Protein AF-A0A7W3SRY1-F1 (afdb_monomer_lite)

p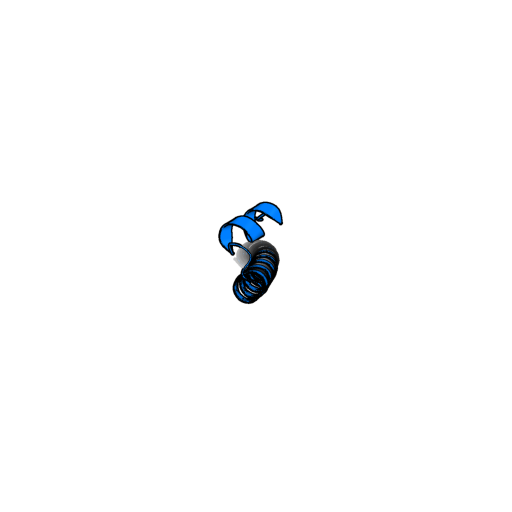LDDT: mean 92.06, std 7.63, range [61.31, 98.62]

Radius of gyration: 23.64 Å; chains: 1; bounding box: 46×19×63 Å

Secondary structure (DSSP, 8-state):
----HHHHHHHHTT-HHHHHHHHHHHHHHHHHHHHHHHHHHHHHHHHHHHHHHHHHHHHHHHHH-

Structure (mmCIF, N/CA/C/O backbone):
data_AF-A0A7W3SRY1-F1
#
_entry.id   AF-A0A7W3SRY1-F1
#
loop_
_atom_site.group_PDB
_atom_site.id
_atom_site.type_symbol
_atom_site.label_atom_id
_atom_site.label_alt_id
_atom_site.label_comp_id
_atom_site.label_asym_id
_atom_site.label_entity_id
_atom_site.label_seq_id
_atom_site.pdbx_PDB_ins_code
_atom_site.Cartn_x
_atom_site.Cartn_y
_atom_site.Cartn_z
_atom_site.occupancy
_atom_site.B_iso_or_equiv
_atom_site.auth_seq_id
_atom_site.auth_comp_id
_atom_site.auth_asym_id
_atom_site.auth_atom_id
_atom_site.pdbx_PDB_model_num
ATOM 1 N N . MET A 1 1 ? 6.869 9.725 -7.878 1.00 61.31 1 MET A N 1
ATOM 2 C CA . MET A 1 1 ? 7.882 10.213 -8.813 1.00 61.31 1 MET A CA 1
ATOM 3 C C . MET A 1 1 ? 7.544 9.551 -10.118 1.00 61.31 1 MET A C 1
ATOM 5 O O . MET A 1 1 ? 7.606 8.333 -10.194 1.00 61.31 1 MET A O 1
ATOM 9 N N . GLU A 1 2 ? 7.031 10.334 -11.050 1.00 77.06 2 GLU A N 1
ATOM 10 C CA . GLU A 1 2 ? 6.838 9.896 -12.426 1.00 77.06 2 GLU A CA 1
ATOM 11 C C . GLU A 1 2 ? 7.921 10.582 -13.249 1.00 77.06 2 GLU A C 1
ATOM 13 O O . GLU A 1 2 ? 8.270 11.729 -12.963 1.00 77.06 2 GLU A O 1
ATOM 18 N N . PHE A 1 3 ? 8.488 9.857 -14.206 1.00 82.81 3 PHE A N 1
ATOM 19 C CA . PHE A 1 3 ? 9.466 10.400 -15.140 1.00 82.81 3 PHE A CA 1
ATOM 20 C C . PHE A 1 3 ? 8.787 10.587 -16.493 1.00 82.81 3 PHE A C 1
ATOM 22 O O . PHE A 1 3 ? 8.034 9.716 -16.934 1.00 82.81 3 PHE A O 1
ATOM 29 N N . SER A 1 4 ? 9.055 11.709 -17.158 1.00 84.56 4 SER A N 1
ATOM 30 C CA . SER A 1 4 ? 8.623 11.911 -18.541 1.00 84.56 4 SER A CA 1
ATOM 31 C C . SER A 1 4 ? 9.395 10.987 -19.491 1.00 84.56 4 SER A C 1
ATOM 33 O O . SER A 1 4 ? 10.469 10.477 -19.153 1.00 84.56 4 SER A O 1
ATOM 35 N N . LYS A 1 5 ? 8.882 10.793 -20.713 1.00 78.00 5 LYS A N 1
ATOM 36 C CA . LYS A 1 5 ? 9.592 10.026 -21.752 1.00 78.00 5 LYS A CA 1
ATOM 37 C C . LYS A 1 5 ? 10.971 10.613 -22.056 1.00 78.00 5 LYS A C 1
ATOM 39 O O . LYS A 1 5 ? 11.925 9.867 -22.245 1.00 78.00 5 LYS A O 1
ATOM 44 N N . GLU A 1 6 ? 11.092 11.936 -22.057 1.00 81.31 6 GLU A N 1
ATOM 45 C CA . GLU A 1 6 ? 12.350 12.647 -22.292 1.00 81.31 6 GLU A CA 1
ATOM 46 C C . GLU A 1 6 ? 13.350 12.384 -21.166 1.00 81.31 6 GLU A C 1
ATOM 48 O O . GLU A 1 6 ? 14.527 12.159 -21.438 1.00 81.31 6 GLU A O 1
ATOM 53 N N . GLN A 1 7 ? 12.888 12.346 -19.912 1.00 86.06 7 GLN A N 1
ATOM 54 C CA . GLN A 1 7 ? 13.739 12.014 -18.769 1.00 86.06 7 GLN A CA 1
ATOM 55 C C . GLN A 1 7 ? 14.208 10.561 -18.828 1.00 86.06 7 GLN A C 1
ATOM 57 O O . GLN A 1 7 ? 15.391 10.302 -18.624 1.00 86.06 7 GLN A O 1
ATOM 62 N N . VAL A 1 8 ? 13.318 9.622 -19.169 1.00 84.00 8 VAL A N 1
ATOM 63 C CA . VAL A 1 8 ? 13.702 8.217 -19.370 1.00 84.00 8 VAL A CA 1
ATOM 64 C C . VAL A 1 8 ? 14.736 8.107 -20.494 1.00 84.00 8 VAL A C 1
ATOM 66 O O . VAL A 1 8 ? 15.782 7.503 -20.283 1.00 84.00 8 VAL A O 1
ATOM 69 N N . ASN A 1 9 ? 14.532 8.769 -21.636 1.00 81.69 9 ASN A N 1
ATOM 70 C CA . ASN A 1 9 ? 15.497 8.763 -22.741 1.00 81.69 9 ASN A CA 1
ATOM 71 C C . ASN A 1 9 ? 16.858 9.369 -22.363 1.00 81.69 9 ASN A C 1
ATOM 73 O O . ASN A 1 9 ? 17.893 8.830 -22.758 1.00 81.69 9 ASN A O 1
ATOM 77 N N . GLN A 1 10 ? 16.879 10.457 -21.587 1.00 86.31 10 GLN A N 1
ATOM 78 C CA . GLN A 1 10 ? 18.122 11.065 -21.096 1.00 86.31 10 GLN A CA 1
ATOM 79 C C . GLN A 1 10 ? 18.864 10.144 -20.120 1.00 86.31 10 GLN A C 1
ATOM 81 O O . GLN A 1 10 ? 20.085 10.018 -20.209 1.00 86.31 10 GLN A O 1
ATOM 86 N N . ILE A 1 11 ? 18.136 9.476 -19.222 1.00 85.81 11 ILE A N 1
ATOM 87 C CA . ILE A 1 11 ? 18.705 8.531 -18.251 1.00 85.81 11 ILE A CA 1
ATOM 88 C C . ILE A 1 11 ? 19.269 7.301 -18.965 1.00 85.81 11 ILE A C 1
ATOM 90 O O . ILE A 1 11 ? 20.382 6.869 -18.672 1.00 85.81 11 ILE A O 1
ATOM 94 N N . CYS A 1 12 ? 18.525 6.770 -19.934 1.00 89.25 12 CYS A N 1
ATOM 95 C CA . CYS A 1 12 ? 18.902 5.559 -20.656 1.00 89.25 12 CYS A CA 1
ATOM 96 C C . CYS A 1 12 ? 19.938 5.829 -21.755 1.00 89.25 12 CYS A C 1
ATOM 98 O O . CYS A 1 12 ? 20.484 4.887 -22.313 1.00 89.25 12 CYS A O 1
ATOM 100 N N . LYS A 1 13 ? 20.224 7.102 -22.077 1.00 88.12 13 LYS A N 1
ATOM 101 C CA . LYS A 1 13 ? 21.161 7.525 -23.138 1.00 88.12 13 LYS A CA 1
ATOM 102 C C . LYS A 1 13 ? 20.888 6.863 -24.498 1.00 88.12 13 LYS A C 1
ATOM 104 O O . LYS A 1 13 ? 21.808 6.642 -25.278 1.00 88.12 13 LYS A O 1
ATOM 109 N N . GLY A 1 14 ? 19.622 6.556 -24.779 1.00 80.00 14 GLY A N 1
ATOM 110 C CA . GLY A 1 14 ? 19.205 5.862 -26.000 1.00 80.00 14 GLY A CA 1
ATOM 111 C C . GLY A 1 14 ? 19.388 4.340 -25.990 1.00 80.00 14 GLY A C 1
ATOM 112 O O . GLY A 1 14 ? 19.081 3.709 -26.997 1.00 80.00 14 GLY A O 1
ATOM 113 N N . ASP A 1 15 ? 19.835 3.740 -24.883 1.00 92.31 15 ASP A N 1
ATOM 114 C CA . ASP A 1 15 ? 19.871 2.286 -24.721 1.00 92.31 15 ASP A CA 1
ATOM 115 C C . ASP A 1 15 ? 18.450 1.734 -24.520 1.00 92.31 15 ASP A C 1
ATOM 117 O O . ASP A 1 15 ? 17.744 2.078 -23.563 1.00 92.31 15 ASP A O 1
ATOM 121 N N . SER A 1 16 ? 18.017 0.885 -25.453 1.00 87.12 16 SER A N 1
ATOM 122 C CA . SER A 1 16 ? 16.670 0.315 -25.472 1.00 87.12 16 SER A CA 1
ATOM 123 C C . SER A 1 16 ? 16.420 -0.704 -24.361 1.00 87.12 16 SER A C 1
ATOM 125 O O . SER A 1 16 ? 15.286 -0.816 -23.889 1.00 87.12 16 SER A O 1
ATOM 127 N N . GLU A 1 17 ? 17.446 -1.443 -23.933 1.00 91.00 17 GLU A N 1
ATOM 128 C CA . GLU A 1 17 ? 17.313 -2.421 -22.849 1.00 91.00 17 GLU A CA 1
ATOM 129 C C . GLU A 1 17 ? 17.159 -1.702 -21.510 1.00 91.00 17 GLU A C 1
ATOM 131 O O . GLU A 1 17 ? 16.243 -2.009 -20.740 1.00 91.00 17 GLU A O 1
ATOM 136 N N . ILE A 1 18 ? 17.981 -0.672 -21.277 1.00 90.69 18 ILE A N 1
ATOM 137 C CA . ILE A 1 18 ? 17.880 0.165 -20.076 1.00 90.69 18 ILE A CA 1
ATOM 138 C C . ILE A 1 18 ? 16.524 0.880 -20.042 1.00 90.69 18 ILE A C 1
ATOM 140 O O . ILE A 1 18 ? 15.882 0.895 -18.992 1.00 90.69 18 ILE A O 1
ATOM 144 N N . ALA A 1 19 ? 16.040 1.405 -21.174 1.00 88.19 19 ALA A N 1
ATOM 145 C CA . ALA A 1 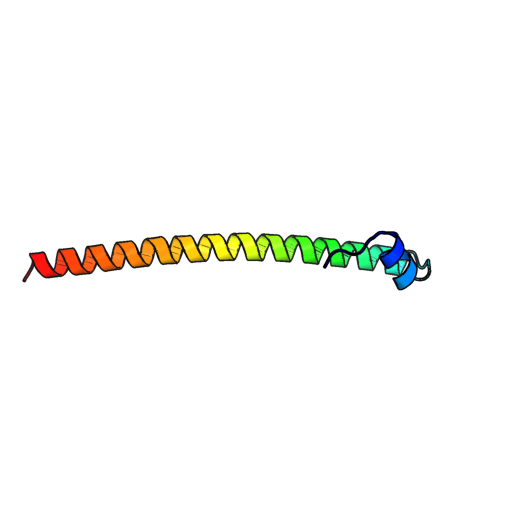19 ? 14.726 2.049 -21.255 1.00 88.19 19 ALA A CA 1
ATOM 146 C C . ALA A 1 19 ? 13.572 1.091 -20.926 1.00 88.19 19 ALA A C 1
ATOM 148 O O . ALA A 1 19 ? 12.678 1.440 -20.151 1.00 88.19 19 ALA A O 1
ATOM 149 N N . SER A 1 20 ? 13.612 -0.133 -21.460 1.00 88.81 20 SER A N 1
ATOM 150 C CA . SER A 1 20 ? 12.619 -1.174 -21.167 1.00 88.81 20 SER A CA 1
ATOM 151 C C . SER A 1 20 ? 12.614 -1.559 -19.682 1.00 88.81 20 SER A C 1
ATOM 153 O O . SER A 1 20 ? 11.559 -1.621 -19.038 1.00 88.81 20 SER A O 1
ATOM 155 N N . PHE A 1 21 ? 13.804 -1.732 -19.100 1.00 90.75 21 PHE A N 1
ATOM 156 C CA . PHE A 1 21 ? 13.956 -1.994 -17.671 1.00 90.75 21 PHE A CA 1
ATOM 157 C C . PHE A 1 21 ? 13.418 -0.836 -16.817 1.00 90.75 21 PHE A C 1
ATOM 159 O O . PHE A 1 21 ? 12.681 -1.063 -15.856 1.00 90.75 21 PHE A O 1
ATOM 166 N N . PHE A 1 22 ? 13.712 0.411 -17.196 1.00 90.69 22 PHE A N 1
ATOM 167 C CA . PHE A 1 22 ? 13.215 1.597 -16.499 1.00 90.69 22 PHE A CA 1
ATOM 168 C C . PHE A 1 22 ? 11.687 1.674 -16.524 1.00 90.69 22 PHE A C 1
ATOM 170 O O . PHE A 1 22 ? 11.065 1.928 -15.494 1.00 90.69 22 PHE A O 1
ATOM 177 N N . HIS A 1 23 ? 11.067 1.405 -17.674 1.00 88.25 23 HIS A N 1
ATOM 178 C CA . HIS A 1 23 ? 9.610 1.346 -17.782 1.00 88.25 23 HIS A CA 1
ATOM 179 C C . HIS A 1 23 ? 9.014 0.263 -16.881 1.00 88.25 23 HIS A C 1
ATOM 181 O O . HIS A 1 23 ? 8.093 0.552 -16.118 1.00 88.25 23 HIS A O 1
ATOM 187 N N . THR A 1 24 ? 9.607 -0.932 -16.875 1.00 92.25 24 THR A N 1
ATOM 188 C CA . THR A 1 24 ? 9.184 -2.038 -16.002 1.00 92.25 24 THR A CA 1
ATOM 189 C C . THR A 1 24 ? 9.275 -1.661 -14.520 1.00 92.25 24 THR A C 1
ATOM 191 O O . THR A 1 24 ? 8.382 -1.978 -13.731 1.00 92.25 24 THR A O 1
ATOM 194 N N . LEU A 1 25 ? 10.337 -0.960 -14.114 1.00 93.31 25 LEU A N 1
ATOM 195 C CA . LEU A 1 25 ? 10.483 -0.462 -12.744 1.00 93.31 25 LEU A CA 1
ATOM 196 C C . LEU A 1 25 ? 9.415 0.574 -12.382 1.00 93.31 25 LEU A C 1
ATOM 198 O O . LEU A 1 25 ? 8.882 0.544 -11.270 1.00 93.31 25 LEU A O 1
ATOM 202 N N . LEU A 1 26 ? 9.090 1.488 -13.299 1.00 91.50 26 LEU A N 1
ATOM 203 C CA . LEU A 1 26 ? 8.067 2.509 -13.069 1.00 91.50 26 LEU A CA 1
ATOM 204 C C . LEU A 1 26 ? 6.672 1.897 -12.943 1.00 91.50 26 LEU A C 1
ATOM 206 O O . LEU A 1 26 ? 5.917 2.293 -12.051 1.00 91.50 26 LEU A O 1
ATOM 210 N N . GLU A 1 27 ? 6.351 0.901 -13.768 1.00 93.12 27 GLU A N 1
ATOM 211 C CA . GLU A 1 27 ? 5.094 0.158 -13.655 1.00 93.12 27 GLU A CA 1
ATOM 212 C C . GLU A 1 27 ? 4.999 -0.592 -12.326 1.00 93.12 27 GLU A C 1
ATOM 214 O O . GLU A 1 27 ? 4.008 -0.439 -11.608 1.00 93.12 27 GLU A O 1
ATOM 219 N N . HIS A 1 28 ? 6.054 -1.310 -11.924 1.00 95.69 28 HIS A N 1
ATOM 220 C CA . HIS A 1 28 ? 6.093 -1.947 -10.606 1.00 95.69 28 HIS A CA 1
ATOM 221 C C . HIS A 1 28 ? 5.932 -0.932 -9.470 1.00 95.69 28 HIS A C 1
ATOM 223 O O . HIS A 1 28 ? 5.177 -1.177 -8.528 1.00 95.69 28 HIS A O 1
ATOM 229 N N . ASN A 1 29 ? 6.587 0.231 -9.556 1.00 95.06 29 ASN A N 1
ATOM 230 C CA . ASN A 1 29 ? 6.446 1.274 -8.541 1.00 95.06 29 ASN A CA 1
ATOM 231 C C . ASN A 1 29 ? 5.005 1.793 -8.455 1.00 95.06 29 ASN A C 1
ATOM 233 O O . ASN A 1 29 ? 4.500 2.019 -7.354 1.00 95.06 29 ASN A O 1
ATOM 237 N N . ARG A 1 30 ? 4.330 1.952 -9.598 1.00 94.44 30 ARG A N 1
ATOM 238 C CA . ARG A 1 30 ? 2.921 2.355 -9.652 1.00 94.44 30 ARG A CA 1
ATOM 239 C C . ARG A 1 30 ? 2.017 1.307 -9.004 1.00 94.44 30 ARG A C 1
ATOM 241 O O . ARG A 1 30 ? 1.193 1.671 -8.167 1.00 94.44 30 ARG A O 1
ATOM 248 N N . THR A 1 31 ? 2.215 0.029 -9.318 1.00 96.81 31 THR A N 1
ATOM 249 C CA . THR A 1 31 ? 1.463 -1.075 -8.700 1.00 96.81 31 THR A CA 1
ATOM 250 C C . THR A 1 31 ? 1.669 -1.119 -7.186 1.00 96.81 31 THR A C 1
ATOM 252 O O . THR A 1 31 ? 0.697 -1.193 -6.439 1.00 96.81 31 THR A O 1
ATOM 255 N N . LEU A 1 32 ? 2.912 -0.989 -6.712 1.00 97.56 32 LEU A N 1
ATOM 256 C CA . LEU A 1 32 ? 3.218 -0.969 -5.276 1.00 97.56 32 LEU A CA 1
ATOM 257 C C . LEU A 1 32 ? 2.574 0.222 -4.553 1.00 97.56 32 LEU A C 1
ATOM 259 O O . LEU A 1 32 ? 2.113 0.087 -3.420 1.00 97.56 32 LEU A O 1
ATOM 263 N N . ARG A 1 33 ? 2.521 1.398 -5.190 1.00 96.81 33 ARG A N 1
ATOM 264 C CA . ARG A 1 33 ? 1.826 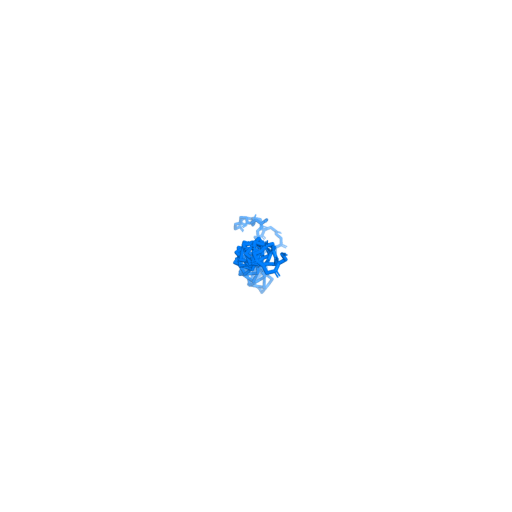2.571 -4.632 1.00 96.81 33 ARG A CA 1
ATOM 265 C C . ARG A 1 33 ? 0.334 2.320 -4.477 1.00 96.81 33 ARG A C 1
ATOM 267 O O . ARG A 1 33 ? -0.224 2.661 -3.439 1.00 96.81 33 ARG A O 1
ATOM 274 N N . GLU A 1 34 ? -0.287 1.715 -5.482 1.00 97.62 34 GLU A N 1
ATOM 275 C CA . GLU A 1 34 ? -1.713 1.402 -5.437 1.00 97.62 34 GLU A CA 1
ATOM 276 C C . GLU A 1 34 ? -2.023 0.345 -4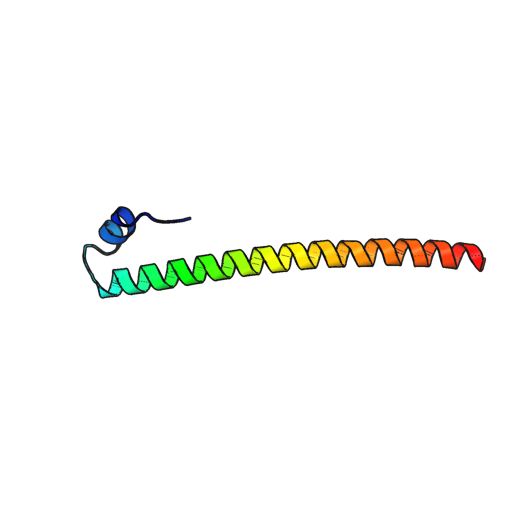.371 1.00 97.62 34 GLU A C 1
ATOM 278 O O . GLU A 1 34 ? -2.937 0.526 -3.570 1.00 97.62 34 GLU A O 1
ATOM 283 N N . GLN A 1 35 ? -1.204 -0.704 -4.272 1.00 98.19 35 GLN A N 1
ATOM 284 C CA . GLN A 1 35 ? -1.321 -1.694 -3.199 1.00 98.19 35 GLN A CA 1
ATOM 285 C C . GLN A 1 35 ? -1.189 -1.053 -1.811 1.00 98.19 35 GLN A C 1
ATOM 287 O O . GLN A 1 35 ? -2.007 -1.319 -0.933 1.00 98.19 35 GLN A O 1
ATOM 292 N N . ASN A 1 36 ? -0.212 -0.162 -1.617 1.00 98.50 36 ASN A N 1
ATOM 293 C CA . ASN A 1 36 ? -0.058 0.572 -0.359 1.00 98.50 36 ASN A CA 1
ATOM 294 C C . ASN A 1 36 ? -1.272 1.452 -0.038 1.00 98.50 36 ASN A C 1
ATOM 296 O O . ASN A 1 36 ? -1.672 1.538 1.126 1.00 98.50 36 ASN A O 1
ATOM 300 N N . ARG A 1 37 ? -1.877 2.088 -1.050 1.00 98.44 37 ARG A N 1
ATOM 301 C CA . ARG A 1 37 ? -3.106 2.873 -0.879 1.00 98.44 37 ARG A CA 1
ATOM 302 C C . ARG A 1 37 ? -4.247 1.990 -0.375 1.00 98.44 37 ARG A C 1
ATOM 304 O O . ARG A 1 37 ? -4.831 2.297 0.661 1.00 98.44 37 ARG A O 1
ATOM 311 N N . VAL A 1 38 ? -4.497 0.863 -1.044 1.00 98.50 38 VAL A N 1
ATOM 312 C C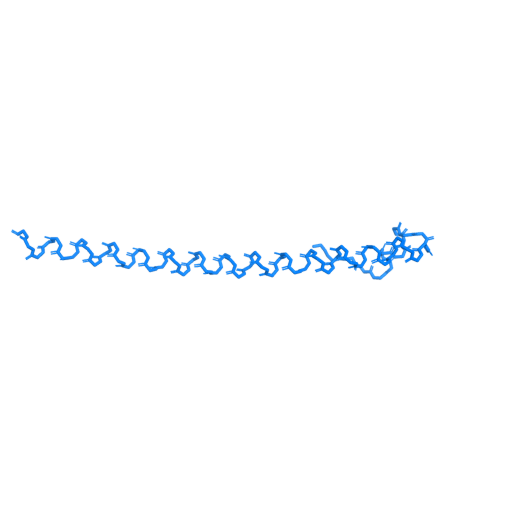A . VAL A 1 38 ? -5.549 -0.093 -0.661 1.00 98.50 38 VAL A CA 1
ATOM 313 C C . VAL A 1 38 ? -5.316 -0.649 0.746 1.00 98.50 38 VAL A C 1
ATOM 315 O O . VAL A 1 38 ? -6.240 -0.676 1.557 1.00 98.50 38 VAL A O 1
ATOM 318 N N . LEU A 1 39 ? -4.081 -1.039 1.077 1.00 98.62 39 LEU A N 1
ATOM 319 C CA . LEU A 1 39 ? -3.739 -1.530 2.416 1.00 98.62 39 LEU A CA 1
ATOM 320 C C . LEU A 1 39 ? -3.958 -0.464 3.496 1.00 98.62 39 LEU A C 1
ATOM 322 O O . LEU A 1 39 ? -4.428 -0.774 4.590 1.00 98.62 39 LEU A O 1
ATOM 326 N N . THR A 1 40 ? -3.654 0.799 3.191 1.00 98.56 40 THR A N 1
ATOM 327 C CA . THR A 1 40 ? -3.892 1.920 4.111 1.00 98.56 40 THR A CA 1
ATOM 328 C C . THR A 1 40 ? -5.386 2.107 4.371 1.00 98.56 40 THR A C 1
ATOM 330 O O . THR A 1 40 ? -5.794 2.241 5.525 1.00 98.56 40 THR A O 1
ATOM 333 N N . GLU A 1 41 ? -6.212 2.052 3.325 1.00 98.50 41 GLU A N 1
ATOM 334 C CA . GLU A 1 41 ? -7.673 2.151 3.437 1.00 98.50 41 GLU A CA 1
ATOM 335 C C . GLU A 1 41 ? -8.264 0.986 4.239 1.00 98.50 41 GLU A C 1
ATOM 337 O O . GLU A 1 41 ? -9.069 1.200 5.148 1.00 98.50 41 GLU A O 1
ATOM 342 N N . GLN A 1 42 ? -7.815 -0.243 3.974 1.00 98.56 42 GLN A N 1
ATOM 343 C CA . GLN A 1 42 ? -8.227 -1.425 4.736 1.00 98.56 42 GLN A CA 1
ATOM 344 C C . GLN A 1 42 ? -7.839 -1.316 6.214 1.00 98.56 42 GLN A C 1
ATOM 346 O O . GLN A 1 42 ? -8.645 -1.630 7.091 1.00 98.56 42 GLN A O 1
ATOM 351 N N . ASN A 1 43 ? -6.633 -0.827 6.512 1.00 98.62 43 ASN A N 1
ATOM 352 C CA . ASN A 1 43 ? -6.186 -0.627 7.889 1.00 98.62 43 ASN A CA 1
ATOM 353 C C . ASN A 1 43 ? -7.052 0.418 8.615 1.00 98.62 43 ASN A C 1
ATOM 355 O O . ASN A 1 43 ? -7.486 0.190 9.743 1.00 98.62 43 ASN A O 1
ATOM 359 N N . GLN A 1 44 ? -7.391 1.527 7.952 1.00 98.62 44 GLN A N 1
ATOM 360 C CA . GLN A 1 44 ? -8.301 2.535 8.510 1.00 98.62 44 GLN A CA 1
ATOM 361 C C . GLN A 1 44 ? -9.699 1.963 8.787 1.00 98.62 44 GLN A C 1
ATOM 363 O O . GLN A 1 44 ? -10.274 2.225 9.845 1.00 98.62 44 GLN A O 1
ATOM 368 N N . GLN A 1 45 ? -10.238 1.144 7.879 1.00 98.56 45 GLN A N 1
ATOM 369 C CA . GLN A 1 45 ? -11.525 0.470 8.083 1.00 98.56 45 GLN A CA 1
ATOM 370 C C . GLN A 1 45 ? -11.480 -0.503 9.267 1.00 98.56 45 GLN A C 1
ATOM 372 O O . GLN A 1 45 ? -12.393 -0.506 10.095 1.00 98.56 45 GLN A O 1
ATOM 377 N N . LEU A 1 46 ? -10.406 -1.287 9.390 1.00 98.56 46 LEU A N 1
ATOM 378 C CA . LEU A 1 46 ? -10.207 -2.204 10.514 1.00 98.56 46 LEU A CA 1
ATOM 379 C C . LEU A 1 46 ? -10.113 -1.455 11.846 1.00 98.56 46 LEU A C 1
ATOM 381 O O . LEU A 1 46 ? -10.789 -1.834 12.801 1.00 98.56 46 LEU A O 1
ATOM 385 N N . GLN A 1 47 ? -9.357 -0.355 11.907 1.00 98.44 47 GLN A N 1
ATOM 386 C CA . GLN A 1 47 ? -9.315 0.519 13.087 1.00 98.44 47 GLN A CA 1
ATOM 387 C C . GLN A 1 47 ? -10.710 1.070 13.425 1.00 98.44 47 GLN A C 1
ATOM 389 O O . GLN A 1 47 ? -11.116 1.053 14.589 1.00 98.44 47 GLN A O 1
ATOM 394 N N . ALA A 1 48 ? -11.460 1.465 12.391 1.00 98.44 48 ALA A N 1
ATOM 395 C CA . ALA A 1 48 ? -12.899 1.727 12.381 1.00 98.44 48 ALA A CA 1
ATOM 396 C C . ALA A 1 48 ? -13.710 0.736 13.234 1.00 98.44 48 ALA A C 1
ATOM 398 O O . ALA A 1 48 ? -14.366 1.066 14.233 1.00 98.44 48 ALA A O 1
ATOM 399 N N . VAL A 1 49 ? -13.646 -0.518 12.793 1.00 98.38 49 VAL A N 1
ATOM 400 C CA . VAL A 1 49 ? -14.387 -1.646 13.358 1.00 98.38 49 VAL A CA 1
ATOM 401 C C . VAL A 1 49 ? -13.933 -1.943 14.782 1.00 98.38 49 VAL A C 1
ATOM 403 O O . VAL A 1 49 ? -14.781 -2.052 15.668 1.00 98.38 49 VAL A O 1
ATOM 406 N N . VAL A 1 50 ? -12.622 -2.004 15.028 1.00 98.31 50 VAL A N 1
ATOM 407 C CA . VAL A 1 50 ? -12.058 -2.270 16.361 1.00 98.31 50 VAL A CA 1
ATOM 408 C C . VAL A 1 50 ? -12.508 -1.208 17.364 1.00 98.31 50 VAL A C 1
ATOM 410 O O . VAL A 1 50 ? -12.973 -1.545 18.453 1.00 98.31 50 VAL A O 1
ATOM 413 N N . ALA A 1 51 ? -12.460 0.075 16.994 1.00 98.19 51 ALA A N 1
ATOM 414 C CA . ALA A 1 51 ? -12.915 1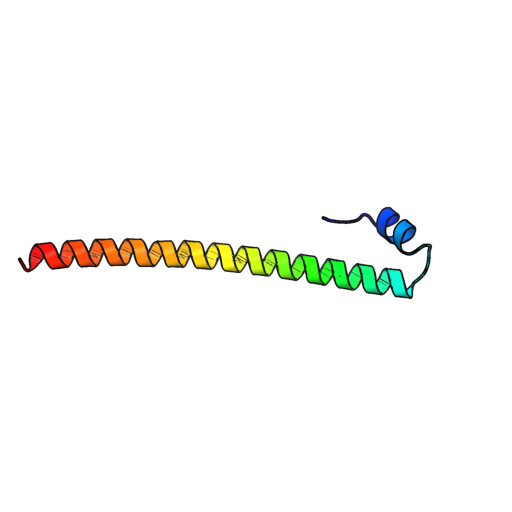.159 17.862 1.00 98.19 51 ALA A CA 1
ATOM 415 C C . ALA A 1 51 ? -14.422 1.074 18.164 1.00 98.19 51 ALA A C 1
ATOM 417 O O . ALA A 1 51 ? -14.855 1.350 19.286 1.00 98.19 51 ALA A O 1
ATOM 418 N N . SER A 1 52 ? -15.232 0.682 17.176 1.00 98.31 52 SER A N 1
ATOM 419 C CA . SER A 1 52 ? -16.670 0.456 17.361 1.00 98.31 52 SER A CA 1
ATOM 420 C C . SER A 1 52 ? -16.944 -0.713 18.312 1.00 98.31 52 SER A C 1
ATOM 422 O O . SER A 1 52 ? -17.709 -0.569 19.268 1.00 98.31 52 SER A O 1
ATOM 424 N N . GLN A 1 53 ? -16.269 -1.847 18.107 1.00 98.06 53 GLN A N 1
ATOM 425 C CA . GLN A 1 53 ? -16.399 -3.033 18.955 1.00 98.06 53 GLN A CA 1
ATOM 426 C C . GLN A 1 53 ? -15.963 -2.750 20.395 1.00 98.06 53 GLN A C 1
ATOM 428 O O . GLN A 1 53 ? -16.691 -3.089 21.325 1.00 98.06 53 GLN A O 1
ATOM 433 N N . ALA A 1 54 ? -14.848 -2.040 20.595 1.00 97.88 54 ALA A N 1
ATOM 434 C CA . ALA A 1 54 ? -14.392 -1.637 21.924 1.00 97.88 54 ALA A CA 1
ATOM 435 C C . ALA A 1 54 ? -15.459 -0.818 22.675 1.00 97.88 54 ALA A C 1
ATOM 437 O O . ALA A 1 54 ? -15.752 -1.085 23.840 1.00 97.88 54 ALA A O 1
ATOM 438 N N . LYS A 1 55 ? -16.120 0.133 21.996 1.00 97.62 55 LYS A N 1
ATOM 439 C CA . LYS A 1 55 ? -17.231 0.903 22.588 1.00 97.62 55 LYS A CA 1
ATOM 440 C C . LYS A 1 55 ? -18.425 0.019 22.955 1.00 97.62 55 LYS A C 1
ATOM 442 O O . LYS A 1 55 ? -19.065 0.259 23.980 1.00 97.62 55 LYS A O 1
ATOM 447 N N . GLN A 1 56 ? -18.746 -0.978 22.129 1.00 97.00 56 GLN A N 1
ATOM 448 C CA . GLN A 1 56 ? -19.837 -1.915 22.410 1.00 97.00 56 GLN A CA 1
ATOM 449 C C . GLN A 1 56 ? -19.534 -2.788 23.629 1.00 97.00 56 GLN A C 1
ATOM 451 O O . GLN A 1 56 ? -20.413 -2.937 24.475 1.00 97.00 56 GLN A O 1
ATOM 456 N N . ILE A 1 57 ? -18.302 -3.291 23.753 1.00 97.19 57 ILE A N 1
ATOM 457 C CA . ILE A 1 57 ? -17.855 -4.080 24.910 1.00 97.19 57 ILE A CA 1
ATOM 458 C C . ILE A 1 57 ? -18.012 -3.262 26.193 1.00 97.19 57 ILE A C 1
ATOM 460 O O . ILE A 1 57 ? -18.742 -3.683 27.085 1.00 97.19 57 ILE A O 1
ATOM 464 N N . VAL A 1 58 ? -17.471 -2.039 26.234 1.00 97.19 58 VAL A N 1
ATOM 465 C CA . VAL A 1 58 ? -17.600 -1.148 27.405 1.00 97.19 58 VAL A CA 1
ATOM 466 C C . VAL A 1 58 ? -19.067 -0.882 27.761 1.00 97.19 58 VAL A C 1
ATOM 468 O O . VAL A 1 58 ? -19.439 -0.816 28.933 1.00 97.19 58 VAL A O 1
ATOM 471 N N . LYS A 1 59 ? -19.938 -0.718 26.757 1.00 96.06 59 LYS A N 1
ATOM 472 C CA . LYS A 1 59 ? -21.377 -0.533 26.989 1.00 96.06 59 LYS A CA 1
ATOM 473 C C . LYS A 1 59 ? -22.029 -1.788 27.572 1.00 96.06 59 LYS A C 1
ATOM 475 O O . LYS A 1 59 ? -22.936 -1.654 28.389 1.00 96.06 59 LYS A O 1
ATOM 480 N N . LEU A 1 60 ? -21.628 -2.975 27.123 1.00 95.69 60 LEU A N 1
ATOM 481 C CA . LEU A 1 60 ? -22.146 -4.240 27.638 1.00 95.69 60 LEU A CA 1
ATOM 482 C C . LEU A 1 60 ? -21.669 -4.483 29.069 1.00 95.69 60 LEU A C 1
ATOM 484 O O . LEU A 1 60 ? -22.513 -4.763 29.910 1.00 95.69 60 LEU A O 1
ATOM 488 N N . GLU A 1 61 ? -20.384 -4.276 29.362 1.00 94.81 61 GLU A N 1
ATOM 489 C CA . GLU A 1 61 ? -19.809 -4.409 30.711 1.00 94.81 61 GLU A CA 1
ATOM 490 C C . GLU A 1 61 ? -20.549 -3.544 31.739 1.00 94.81 61 GLU A C 1
ATOM 492 O O . GLU A 1 61 ? -20.920 -4.029 32.803 1.00 94.81 61 GLU A O 1
ATOM 497 N N . LYS A 1 62 ? -20.880 -2.295 31.387 1.00 93.06 62 LYS A N 1
ATOM 498 C CA . LYS A 1 62 ? -21.672 -1.398 32.250 1.00 93.06 62 LYS A CA 1
ATOM 499 C C . LYS A 1 62 ? -23.109 -1.857 32.512 1.00 93.06 62 LYS A C 1
ATOM 501 O O . LYS A 1 62 ? -23.749 -1.309 33.396 1.00 93.06 62 LYS A O 1
ATOM 506 N N . ARG A 1 63 ? -23.660 -2.767 31.703 1.00 89.81 63 ARG A N 1
ATOM 507 C CA . ARG A 1 63 ? -25.038 -3.274 31.860 1.00 89.81 63 ARG A CA 1
ATOM 508 C C . ARG A 1 63 ? -25.118 -4.525 32.730 1.00 89.81 63 ARG A C 1
ATOM 510 O O . ARG A 1 63 ? -26.223 -4.895 33.110 1.00 89.81 63 ARG A O 1
ATOM 517 N N . VAL A 1 64 ? -23.992 -5.202 32.953 1.00 90.25 64 VAL A N 1
ATOM 518 C CA . VAL A 1 64 ? -23.898 -6.416 33.781 1.00 90.25 64 VAL A CA 1
ATOM 519 C C . VAL A 1 64 ? -23.265 -6.163 35.154 1.00 90.25 64 VAL A C 1
ATOM 521 O O . VAL A 1 64 ? -23.216 -7.090 35.957 1.00 90.25 64 VAL A O 1
ATOM 524 N N . GLN A 1 65 ? -22.808 -4.936 35.423 1.00 68.75 65 GLN A N 1
ATOM 525 C CA . GLN A 1 65 ? -22.459 -4.431 36.759 1.00 68.75 65 GLN A CA 1
ATOM 526 C C . GLN A 1 65 ? -23.668 -3.749 37.397 1.00 68.75 65 GLN A C 1
ATOM 528 O O . GLN A 1 65 ? -23.818 -3.886 38.629 1.00 68.75 65 GLN A O 1
#

Organism: NCBI:txid1572857

Foldseek 3Di:
DDDDPVRLCVVCVNPPVSSVVVVVVVVVVVVVVVVVVVVVVVVVVVVVVVVVVVVVVVVVVVVVD

Sequence (65 aa):
MEFSKEQVNQICKGDSEIASFFHTLLEHNRTLREQNRVLTEQNQQLQAVVASQAKQIVKLEKRVQ